Protein AF-A0A958H432-F1 (afdb_monomer)

Mean predicted aligned error: 2.81 Å

Structure (mmCIF, N/CA/C/O backbone):
data_AF-A0A958H432-F1
#
_entry.id   AF-A0A958H432-F1
#
loop_
_atom_site.group_PDB
_atom_site.id
_atom_site.type_symbol
_atom_site.label_atom_id
_atom_site.label_alt_id
_atom_site.label_comp_id
_atom_site.label_asym_id
_atom_site.label_entity_id
_atom_site.label_seq_id
_atom_site.pdbx_PDB_ins_code
_atom_site.Cartn_x
_atom_site.Cartn_y
_atom_site.Cartn_z
_atom_site.occupancy
_atom_site.B_iso_or_equiv
_atom_site.auth_seq_id
_atom_site.auth_comp_id
_atom_site.auth_asym_id
_atom_site.auth_atom_id
_atom_site.pdbx_PDB_model_num
ATOM 1 N N . GLY A 1 1 ? -1.747 7.287 -8.821 1.00 80.31 1 GLY A N 1
ATOM 2 C CA . GLY A 1 1 ? -2.508 6.149 -8.286 1.00 80.31 1 GLY A CA 1
ATOM 3 C C . GLY A 1 1 ? -2.825 6.356 -6.822 1.00 80.31 1 GLY A C 1
ATOM 4 O O . GLY A 1 1 ? -2.361 7.332 -6.241 1.00 80.31 1 GLY A O 1
ATOM 5 N N . ARG A 1 2 ? -3.612 5.439 -6.257 1.00 90.94 2 ARG A N 1
ATOM 6 C CA . ARG A 1 2 ? -3.681 5.197 -4.807 1.00 90.94 2 ARG A CA 1
ATOM 7 C C . ARG A 1 2 ? -2.546 4.231 -4.414 1.00 90.94 2 ARG A C 1
ATOM 9 O O . ARG A 1 2 ? -1.495 4.254 -5.057 1.00 90.94 2 ARG A O 1
ATOM 16 N N . CYS A 1 3 ? -2.773 3.345 -3.449 1.00 94.69 3 CYS A N 1
ATOM 17 C CA . CYS A 1 3 ? -1.800 2.412 -2.879 1.00 94.69 3 CYS A CA 1
ATOM 18 C C . CYS A 1 3 ? -1.568 1.098 -3.650 1.00 94.69 3 CYS A C 1
ATOM 20 O O . CYS A 1 3 ? -0.745 0.297 -3.223 1.00 94.69 3 CYS A O 1
ATOM 22 N N . GLY A 1 4 ? -2.233 0.870 -4.786 1.00 94.75 4 GLY A N 1
ATOM 23 C CA . GLY A 1 4 ? -2.159 -0.423 -5.480 1.00 94.75 4 GLY A CA 1
ATOM 24 C C . GLY A 1 4 ? -2.889 -1.531 -4.714 1.00 94.75 4 GLY A C 1
ATOM 25 O O . GLY A 1 4 ? -3.685 -1.258 -3.815 1.00 94.75 4 GLY A O 1
ATOM 26 N N . TRP A 1 5 ? -2.656 -2.779 -5.108 1.00 94.31 5 TRP A N 1
ATOM 27 C CA . TRP A 1 5 ? -3.306 -3.969 -4.547 1.00 94.31 5 TRP A CA 1
ATOM 28 C C . TRP A 1 5 ? -2.514 -5.242 -4.892 1.00 94.31 5 TRP A C 1
ATOM 30 O O . TRP A 1 5 ? -1.468 -5.185 -5.541 1.00 94.31 5 TRP A O 1
ATOM 40 N N . ALA A 1 6 ? -3.040 -6.407 -4.518 1.00 93.62 6 ALA A N 1
ATOM 41 C CA . ALA A 1 6 ? -2.358 -7.690 -4.678 1.00 93.62 6 ALA A CA 1
ATOM 42 C C . ALA A 1 6 ? -1.967 -8.060 -6.127 1.00 93.62 6 ALA A C 1
ATOM 44 O O . ALA A 1 6 ? -1.091 -8.898 -6.300 1.00 93.62 6 ALA A O 1
ATOM 45 N N . HIS A 1 7 ? -2.581 -7.451 -7.152 1.00 95.44 7 HIS A N 1
ATOM 46 C CA . HIS A 1 7 ? -2.308 -7.741 -8.572 1.00 95.44 7 HIS A CA 1
ATOM 47 C C . HIS A 1 7 ? -1.592 -6.606 -9.328 1.00 95.44 7 HIS A C 1
ATOM 49 O O . HIS A 1 7 ? -1.099 -6.829 -10.429 1.00 95.44 7 HIS A O 1
ATOM 55 N N . PHE A 1 8 ? -1.532 -5.393 -8.768 1.00 95.94 8 PHE A N 1
ATOM 56 C CA . PHE A 1 8 ? -0.930 -4.218 -9.409 1.00 95.94 8 PHE A CA 1
ATOM 57 C C . PHE A 1 8 ? -0.224 -3.321 -8.389 1.00 95.94 8 PHE A C 1
ATOM 59 O O . PHE A 1 8 ? -0.844 -2.911 -7.398 1.00 95.94 8 PHE A O 1
ATOM 66 N N . PRO A 1 9 ? 1.011 -2.892 -8.689 1.00 97.31 9 PRO A N 1
ATOM 67 C CA . PRO A 1 9 ? 1.588 -1.737 -8.032 1.00 97.31 9 PRO A CA 1
ATOM 68 C C . PRO A 1 9 ? 0.911 -0.446 -8.532 1.00 97.31 9 PRO A C 1
ATOM 70 O O . PRO A 1 9 ? 0.210 -0.459 -9.547 1.00 97.31 9 PRO A O 1
ATOM 73 N N . PRO A 1 10 ? 1.127 0.714 -7.884 1.00 97.19 10 PRO A N 1
ATOM 74 C CA . PRO A 1 10 ? 0.451 1.959 -8.249 1.00 97.19 10 PRO A CA 1
ATOM 75 C C . PRO A 1 10 ? 0.720 2.448 -9.678 1.00 97.19 10 PRO A C 1
ATOM 77 O O . PRO A 1 10 ? -0.029 3.295 -10.168 1.00 97.19 10 PRO A O 1
ATOM 80 N N . ASN A 1 11 ? 1.801 1.978 -10.306 1.00 97.50 11 ASN A N 1
ATOM 81 C CA . ASN A 1 11 ? 2.196 2.294 -11.678 1.00 97.50 11 ASN A CA 1
ATOM 82 C C . ASN A 1 11 ? 1.950 1.147 -12.673 1.00 97.50 11 ASN A C 1
ATOM 84 O O . ASN A 1 11 ? 2.299 1.307 -13.840 1.00 97.50 11 ASN A O 1
ATOM 88 N N . GLY A 1 12 ? 1.383 0.017 -12.239 1.00 96.94 12 GLY A N 1
ATOM 89 C CA . GLY A 1 12 ? 1.122 -1.117 -13.120 1.00 96.94 12 GLY A CA 1
ATOM 90 C C . GLY A 1 12 ? 0.061 -0.790 -14.169 1.00 96.94 12 GLY A C 1
ATOM 91 O O . GLY A 1 12 ? -0.928 -0.121 -13.868 1.00 96.94 12 GLY A O 1
ATOM 92 N N . VAL A 1 13 ? 0.254 -1.279 -15.394 1.00 96.56 13 VAL A N 1
ATOM 93 C CA . VAL A 1 13 ? -0.713 -1.122 -16.504 1.00 96.56 13 VAL A CA 1
ATOM 94 C C . VAL A 1 13 ? -1.342 -2.445 -16.949 1.00 96.56 13 VAL A C 1
ATOM 96 O O . VAL A 1 13 ? -2.209 -2.462 -17.818 1.00 96.56 13 VAL A O 1
ATOM 99 N N . ARG A 1 14 ? -0.909 -3.552 -16.341 1.00 96.69 14 ARG A N 1
ATOM 100 C CA . ARG A 1 14 ? -1.452 -4.906 -16.480 1.00 96.69 14 ARG A CA 1
ATOM 101 C C . ARG A 1 14 ? -1.198 -5.693 -15.193 1.00 96.69 14 ARG A C 1
ATOM 103 O O . ARG A 1 14 ? -0.390 -5.268 -14.365 1.00 96.69 14 ARG A O 1
ATOM 110 N N . ASP A 1 15 ? -1.846 -6.840 -15.053 1.00 97.12 15 ASP A N 1
ATOM 111 C CA . ASP A 1 15 ? -1.636 -7.731 -13.916 1.00 97.12 15 ASP A CA 1
ATOM 112 C C . ASP A 1 15 ? -0.157 -8.118 -13.782 1.00 97.12 15 ASP A C 1
ATOM 114 O O . ASP A 1 15 ? 0.529 -8.389 -14.773 1.00 97.12 15 ASP A O 1
ATOM 118 N N . TYR A 1 16 ? 0.319 -8.172 -12.539 1.00 97.12 16 TYR A N 1
ATOM 119 C CA . TYR A 1 16 ? 1.670 -8.603 -12.176 1.00 97.12 16 TYR A CA 1
ATOM 120 C C . TYR A 1 16 ? 2.801 -7.721 -12.733 1.00 97.12 16 TYR A C 1
ATOM 122 O O . TYR A 1 16 ? 3.944 -8.159 -12.866 1.00 97.12 16 TYR A O 1
ATOM 130 N N . ASP A 1 17 ? 2.503 -6.458 -13.046 1.00 97.94 17 ASP A N 1
ATOM 131 C CA . ASP A 1 17 ? 3.446 -5.495 -13.626 1.00 97.94 17 ASP A CA 1
ATOM 132 C C . ASP A 1 17 ? 4.396 -4.874 -12.580 1.00 97.94 17 ASP A C 1
ATOM 134 O O . ASP A 1 17 ? 4.530 -3.656 -12.449 1.00 97.94 17 ASP A O 1
ATOM 138 N N . TRP A 1 18 ? 5.057 -5.730 -11.796 1.00 98.06 18 TRP A N 1
ATOM 139 C CA . TRP A 1 18 ? 5.911 -5.358 -10.661 1.00 98.06 18 TRP A CA 1
ATOM 140 C C . TRP A 1 18 ? 7.146 -4.560 -11.066 1.00 98.06 18 TRP A C 1
ATOM 142 O O . TRP A 1 18 ? 7.627 -3.733 -10.297 1.00 98.06 18 TRP A O 1
ATOM 152 N N . ALA A 1 19 ? 7.658 -4.791 -12.273 1.00 98.31 19 ALA A N 1
ATOM 153 C CA . ALA A 1 19 ? 8.900 -4.200 -12.754 1.00 98.31 19 ALA A CA 1
ATOM 154 C C . ALA A 1 19 ? 8.690 -2.940 -13.610 1.00 98.31 19 ALA A C 1
ATOM 156 O O . ALA A 1 19 ? 9.627 -2.484 -14.264 1.00 98.31 19 ALA A O 1
ATOM 157 N N . ASN A 1 20 ? 7.482 -2.364 -13.625 1.00 98.19 20 ASN A N 1
ATOM 158 C CA . ASN A 1 20 ? 7.200 -1.182 -14.433 1.00 98.19 20 ASN A CA 1
ATOM 159 C C . ASN A 1 20 ? 8.090 0.011 -14.011 1.00 98.19 20 ASN A C 1
ATOM 161 O O . ASN A 1 20 ? 7.998 0.477 -12.868 1.00 98.19 20 ASN A O 1
ATOM 165 N N . PRO A 1 21 ? 8.945 0.550 -14.903 1.00 98.06 21 PRO A N 1
ATOM 166 C CA . PRO A 1 21 ? 9.889 1.605 -14.544 1.00 98.06 21 PRO A CA 1
ATOM 167 C C . PRO A 1 21 ? 9.258 3.003 -14.529 1.00 98.06 21 PRO A C 1
ATOM 169 O O . PRO A 1 21 ? 9.894 3.952 -14.054 1.00 98.06 21 PRO A O 1
ATOM 172 N N . ASN A 1 22 ? 8.032 3.154 -15.043 1.00 98.44 22 ASN A N 1
ATOM 173 C CA . ASN A 1 22 ? 7.383 4.450 -15.173 1.00 98.44 22 ASN A CA 1
ATOM 174 C C . ASN A 1 22 ? 7.070 5.043 -13.801 1.00 98.44 22 ASN A C 1
ATOM 176 O O . ASN A 1 22 ? 6.580 4.367 -12.894 1.00 98.44 22 ASN A O 1
ATOM 180 N N . PHE A 1 23 ? 7.346 6.338 -13.665 1.00 98.44 23 PHE A N 1
ATOM 181 C CA . PHE A 1 23 ? 7.023 7.076 -12.454 1.00 98.44 23 PHE A CA 1
ATOM 182 C C . PHE A 1 23 ? 5.526 7.350 -12.349 1.00 98.44 23 PHE A C 1
ATOM 184 O O . PHE A 1 23 ? 4.880 7.720 -13.328 1.00 98.44 23 PHE A O 1
ATOM 191 N N . ILE A 1 24 ? 5.008 7.278 -11.126 1.00 98.06 24 ILE A N 1
ATOM 192 C CA . ILE A 1 24 ? 3.637 7.646 -10.787 1.00 98.06 24 ILE A CA 1
ATOM 193 C C . ILE A 1 24 ? 3.616 8.512 -9.526 1.00 98.06 24 ILE A C 1
ATOM 195 O O . ILE A 1 24 ? 4.429 8.338 -8.620 1.00 98.06 24 ILE A O 1
ATOM 199 N N . TRP A 1 25 ? 2.655 9.432 -9.456 1.00 98.31 25 TRP A N 1
ATOM 200 C CA . TRP A 1 25 ? 2.279 10.099 -8.210 1.00 98.31 25 TRP A CA 1
ATOM 201 C C . TRP A 1 25 ? 1.312 9.207 -7.425 1.00 98.31 25 TRP A C 1
ATOM 203 O O . TRP A 1 25 ? 0.208 8.928 -7.905 1.00 98.31 25 TRP A O 1
ATOM 213 N N . THR A 1 26 ? 1.706 8.750 -6.238 1.00 97.94 26 THR A N 1
ATOM 214 C CA . THR A 1 26 ? 0.917 7.851 -5.374 1.00 97.94 26 THR A CA 1
ATOM 215 C C . THR A 1 26 ? 1.015 8.266 -3.912 1.00 97.94 26 THR A C 1
ATOM 217 O O . THR A 1 26 ? 2.050 8.764 -3.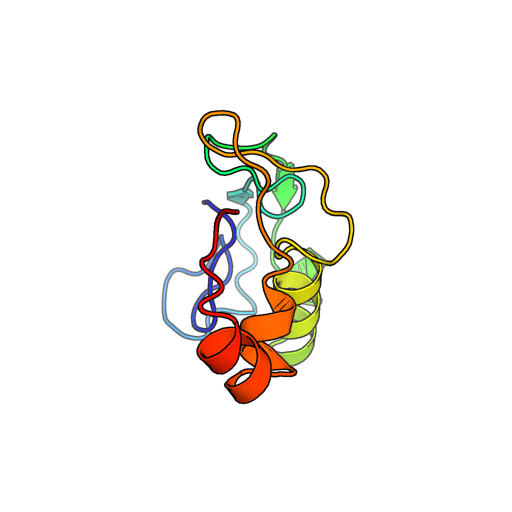482 1.00 97.94 26 THR A O 1
ATOM 220 N N . ASP A 1 27 ? -0.074 8.076 -3.171 1.00 97.56 27 ASP A N 1
ATOM 221 C CA . ASP A 1 27 ? -0.177 8.318 -1.731 1.00 97.56 27 ASP A CA 1
ATOM 222 C C . ASP A 1 27 ? 0.084 7.054 -0.897 1.00 97.56 27 ASP A C 1
ATOM 224 O O . ASP A 1 27 ? -0.279 7.024 0.268 1.00 97.56 27 ASP A O 1
ATOM 228 N N . ILE A 1 28 ? 0.698 5.999 -1.458 1.00 97.38 28 ILE A N 1
ATOM 229 C CA . ILE A 1 28 ? 0.895 4.722 -0.746 1.00 97.38 28 ILE A CA 1
ATOM 230 C C . ILE A 1 28 ? 1.591 4.886 0.614 1.00 97.38 28 ILE A C 1
ATOM 232 O O . ILE A 1 28 ? 1.181 4.241 1.567 1.00 97.38 28 ILE A O 1
ATOM 236 N N . GLU A 1 29 ? 2.585 5.771 0.725 1.00 96.69 29 GLU A N 1
ATOM 237 C CA . GLU A 1 29 ? 3.353 5.976 1.968 1.00 96.69 29 GLU A CA 1
ATOM 238 C C . GLU A 1 29 ? 2.708 6.943 2.972 1.00 96.69 29 GLU A C 1
ATOM 240 O O . GLU A 1 29 ? 3.223 7.105 4.073 1.00 96.69 29 GLU A O 1
ATOM 245 N N . ASP A 1 30 ? 1.617 7.608 2.597 1.00 96.31 30 ASP A N 1
ATOM 246 C CA . ASP A 1 30 ? 0.795 8.437 3.489 1.00 96.31 30 ASP A CA 1
ATOM 247 C C . ASP A 1 30 ? -0.679 8.091 3.254 1.00 96.31 30 ASP A C 1
ATOM 249 O O . ASP A 1 30 ? -1.534 8.966 3.165 1.00 96.31 30 ASP A O 1
ATOM 253 N N . TRP A 1 31 ? -1.001 6.808 3.057 1.00 95.50 31 TRP A N 1
ATOM 254 C CA . TRP A 1 31 ? -2.355 6.445 2.661 1.00 95.50 31 TRP A CA 1
ATOM 255 C C . TRP A 1 31 ? -3.353 6.887 3.735 1.00 95.50 31 TRP A C 1
ATOM 257 O O . TRP A 1 31 ? -3.242 6.545 4.912 1.00 95.50 31 TRP A O 1
ATOM 267 N N . ARG A 1 32 ? -4.366 7.642 3.305 1.00 95.19 32 ARG A N 1
ATOM 268 C CA . ARG A 1 32 ? -5.488 8.083 4.136 1.00 95.19 32 ARG A CA 1
ATOM 269 C C . ARG A 1 32 ? -6.796 7.815 3.400 1.00 95.19 32 ARG A C 1
ATOM 271 O O . ARG A 1 32 ? -6.834 7.941 2.169 1.00 95.19 32 ARG A O 1
ATOM 278 N N . PRO A 1 33 ? -7.905 7.562 4.116 1.00 93.38 33 PRO A N 1
ATOM 279 C CA . PRO A 1 33 ? -9.213 7.334 3.497 1.00 93.38 33 PRO A CA 1
ATOM 280 C C . PRO A 1 33 ? -9.604 8.420 2.482 1.00 93.38 33 PRO A C 1
ATOM 282 O O . PRO A 1 33 ? -10.026 8.127 1.361 1.00 93.38 33 PRO A O 1
ATOM 285 N N . ASN A 1 34 ? -9.367 9.685 2.836 1.00 92.81 34 ASN A N 1
ATOM 286 C CA . ASN A 1 34 ? -9.721 10.844 2.013 1.00 92.81 34 ASN A CA 1
ATOM 287 C C . ASN A 1 34 ? -8.606 11.290 1.048 1.00 92.81 34 ASN A C 1
ATOM 289 O O . ASN A 1 34 ? -8.769 12.286 0.351 1.00 92.81 34 ASN A O 1
ATOM 293 N N . GLY A 1 35 ? -7.514 10.527 0.950 1.00 93.19 35 GLY A N 1
ATOM 294 C CA . GLY A 1 35 ? -6.333 10.869 0.158 1.00 93.19 35 GLY A CA 1
ATOM 295 C C . GLY A 1 35 ? -5.197 11.392 1.028 1.00 93.19 35 GLY A C 1
ATOM 296 O O . GLY A 1 35 ? -5.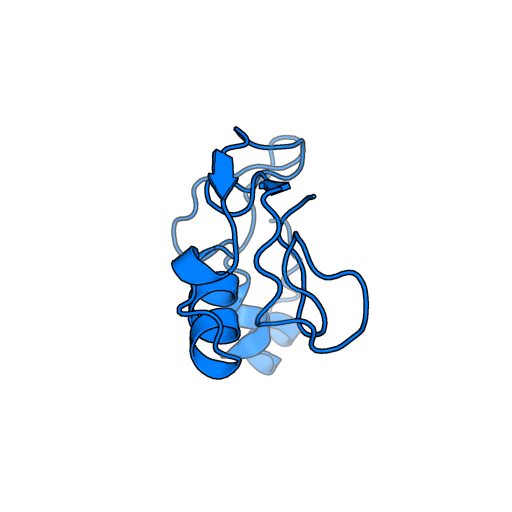416 12.207 1.924 1.00 93.19 35 GLY A O 1
ATOM 297 N N . GLY A 1 36 ? -4.002 10.874 0.763 1.00 94.88 36 GLY A N 1
ATOM 298 C CA . GLY A 1 36 ? -2.763 11.288 1.412 1.00 94.88 36 GLY A CA 1
ATOM 299 C C . GLY A 1 36 ? -1.900 12.207 0.562 1.00 94.88 36 GLY A C 1
ATOM 300 O O . GLY A 1 36 ? -2.194 12.475 -0.610 1.00 94.88 36 GLY A O 1
ATOM 301 N N . GLU A 1 37 ? -0.788 12.641 1.142 1.00 96.94 37 GLU A N 1
ATOM 302 C CA . GLU A 1 37 ? 0.295 13.287 0.418 1.00 96.94 37 GLU A CA 1
ATOM 303 C C . GLU A 1 37 ? 0.883 12.322 -0.621 1.00 96.94 37 GLU A C 1
ATOM 305 O O . GLU A 1 37 ? 1.280 11.193 -0.327 1.00 96.94 37 GLU A O 1
ATOM 310 N N . LYS A 1 38 ? 0.943 12.773 -1.877 1.00 97.56 38 LYS A N 1
ATOM 311 C CA . LYS A 1 38 ? 1.491 11.965 -2.965 1.00 97.56 38 LYS A CA 1
ATOM 312 C C . LYS A 1 38 ? 2.991 12.166 -3.090 1.00 97.56 38 LYS A C 1
ATOM 314 O O . LYS A 1 38 ? 3.465 13.292 -3.198 1.00 97.56 38 LYS A O 1
ATOM 319 N N . LYS A 1 39 ? 3.713 11.063 -3.265 1.00 97.88 39 LYS A N 1
ATOM 320 C CA . LYS A 1 39 ? 5.118 11.050 -3.677 1.00 97.88 39 LYS A CA 1
ATOM 321 C C . LYS A 1 39 ? 5.261 10.502 -5.089 1.00 97.88 39 LYS A C 1
ATOM 323 O O . LYS A 1 39 ? 4.454 9.688 -5.551 1.00 97.88 39 LYS A O 1
ATOM 328 N N . ARG A 1 40 ? 6.299 10.962 -5.787 1.00 98.06 40 ARG A N 1
ATOM 329 C CA . ARG A 1 40 ? 6.659 10.472 -7.119 1.00 98.06 40 ARG A CA 1
ATOM 330 C C . ARG A 1 40 ? 7.634 9.307 -6.981 1.00 98.06 40 ARG A C 1
ATOM 332 O O . ARG A 1 40 ? 8.765 9.506 -6.553 1.00 98.06 40 ARG A O 1
ATOM 339 N N . LEU A 1 41 ? 7.205 8.106 -7.360 1.00 97.88 41 LEU A N 1
ATOM 340 C CA . LEU A 1 41 ? 8.000 6.878 -7.234 1.00 97.88 41 LEU A CA 1
ATOM 341 C C . LEU A 1 41 ? 7.798 5.936 -8.429 1.00 97.88 41 LEU A C 1
ATOM 343 O O . LEU A 1 41 ? 6.918 6.164 -9.260 1.00 97.88 41 LEU A O 1
ATOM 347 N N . ASN A 1 42 ? 8.626 4.898 -8.524 1.00 98.19 42 ASN A N 1
ATOM 348 C CA . ASN A 1 42 ? 8.527 3.816 -9.507 1.00 98.19 42 ASN A CA 1
ATOM 349 C C . ASN A 1 42 ? 8.951 2.478 -8.874 1.00 98.19 42 ASN A C 1
ATOM 351 O O . ASN A 1 42 ? 9.200 2.422 -7.666 1.00 98.19 42 ASN A O 1
ATOM 355 N N . CYS A 1 43 ? 9.099 1.425 -9.687 1.00 98.31 43 CYS A N 1
ATOM 356 C CA . CYS A 1 43 ? 9.371 0.085 -9.171 1.00 98.31 43 CYS A CA 1
ATOM 357 C C . CYS A 1 43 ? 10.634 -0.062 -8.330 1.00 98.31 43 CYS A C 1
ATOM 359 O O . CYS A 1 43 ? 10.693 -0.946 -7.476 1.00 98.31 43 CYS A O 1
ATOM 361 N N . ARG A 1 44 ? 11.615 0.838 -8.475 1.00 98.62 44 ARG A N 1
ATOM 362 C CA . ARG A 1 44 ? 12.829 0.809 -7.649 1.00 98.62 44 ARG A CA 1
ATOM 363 C C . ARG A 1 44 ? 12.510 0.912 -6.162 1.00 98.62 44 ARG A C 1
ATOM 365 O O . ARG A 1 44 ? 13.285 0.422 -5.350 1.00 98.62 44 ARG A O 1
ATOM 372 N N . ARG A 1 45 ? 11.364 1.503 -5.798 1.00 98.12 45 ARG A N 1
ATOM 373 C CA . ARG A 1 45 ? 10.939 1.618 -4.403 1.00 98.12 45 ARG A CA 1
ATOM 374 C C . ARG A 1 45 ? 10.700 0.263 -3.729 1.00 98.12 45 ARG A C 1
ATOM 376 O O . ARG A 1 45 ? 10.928 0.158 -2.527 1.00 98.12 45 ARG A O 1
ATOM 383 N N . TRP A 1 46 ? 10.306 -0.748 -4.502 1.00 98.06 46 TRP A N 1
ATOM 384 C CA . TRP A 1 46 ? 10.128 -2.137 -4.074 1.00 98.06 46 TRP A CA 1
ATOM 385 C C . TRP A 1 46 ? 11.062 -3.086 -4.837 1.00 98.06 46 TRP A C 1
ATOM 387 O O . TRP A 1 46 ? 10.690 -4.216 -5.127 1.00 98.06 46 TRP A O 1
ATOM 397 N N . ASN A 1 47 ? 12.267 -2.636 -5.201 1.00 98.44 47 ASN A N 1
ATOM 398 C CA . ASN A 1 47 ? 13.280 -3.427 -5.919 1.00 98.44 47 ASN A CA 1
ATOM 399 C C . ASN A 1 47 ? 12.824 -4.034 -7.260 1.00 98.44 47 ASN A C 1
ATOM 401 O O . ASN A 1 47 ? 13.479 -4.932 -7.778 1.00 98.44 47 ASN A O 1
ATOM 405 N N . CYS A 1 48 ? 11.724 -3.539 -7.834 1.00 98.12 48 CYS A N 1
ATOM 406 C CA . CYS A 1 48 ? 11.107 -4.070 -9.050 1.00 98.12 48 CYS A CA 1
ATOM 407 C C . CYS A 1 48 ? 10.794 -5.577 -8.978 1.00 98.12 48 CYS A C 1
ATOM 409 O O . CYS A 1 48 ? 10.671 -6.226 -10.014 1.00 98.12 48 CYS A O 1
ATOM 411 N N . ASP A 1 49 ? 10.646 -6.116 -7.765 1.00 98.12 49 ASP A N 1
ATOM 412 C CA . ASP A 1 49 ? 10.387 -7.526 -7.499 1.00 98.12 49 ASP A CA 1
ATOM 413 C C . ASP A 1 49 ? 9.020 -7.727 -6.827 1.00 98.12 49 ASP A C 1
ATOM 415 O O . ASP A 1 49 ? 8.510 -6.870 -6.102 1.00 98.12 49 ASP A O 1
ATOM 419 N N . SER A 1 50 ? 8.415 -8.879 -7.113 1.00 97.56 50 SER A N 1
ATOM 420 C CA . SER A 1 50 ? 7.085 -9.250 -6.638 1.00 97.56 50 SER A CA 1
ATOM 421 C C . SER A 1 50 ? 7.024 -9.424 -5.121 1.00 97.56 50 SER A C 1
ATOM 423 O O . SER A 1 50 ? 6.115 -8.899 -4.481 1.00 97.56 50 SER A O 1
ATOM 425 N N . LEU A 1 51 ? 7.995 -10.112 -4.517 1.00 97.69 51 LEU A N 1
ATOM 426 C CA . LEU A 1 51 ? 7.987 -10.390 -3.085 1.00 97.69 51 LEU A CA 1
ATOM 427 C C . LEU A 1 51 ? 8.187 -9.096 -2.301 1.00 97.69 51 LEU A C 1
ATOM 429 O O . LEU A 1 51 ? 7.458 -8.812 -1.348 1.00 97.69 51 LEU A O 1
ATOM 433 N N . THR A 1 52 ? 9.136 -8.271 -2.733 1.00 98.25 52 THR A N 1
ATOM 434 C CA . THR A 1 52 ? 9.378 -6.970 -2.106 1.00 98.25 52 THR A CA 1
ATOM 435 C C . THR A 1 52 ? 8.252 -5.974 -2.365 1.00 98.25 52 THR A C 1
ATOM 437 O O . THR A 1 52 ? 8.022 -5.119 -1.510 1.00 98.25 52 THR A O 1
ATOM 440 N N . TRP A 1 53 ? 7.493 -6.106 -3.461 1.00 97.94 53 TRP A N 1
ATOM 441 C CA . TRP A 1 53 ? 6.229 -5.386 -3.644 1.00 97.94 53 TRP A CA 1
ATOM 442 C C . TRP A 1 53 ? 5.219 -5.751 -2.555 1.00 97.94 53 TRP A C 1
ATOM 444 O O . TRP A 1 53 ? 4.699 -4.850 -1.900 1.00 97.94 53 TRP A O 1
ATOM 454 N N . PHE A 1 54 ? 4.973 -7.042 -2.309 1.00 97.25 54 PHE A N 1
ATOM 455 C CA . PHE A 1 54 ? 4.019 -7.459 -1.276 1.00 97.25 54 PHE A CA 1
ATOM 456 C C . PHE A 1 54 ? 4.439 -6.993 0.120 1.00 97.25 54 PHE A C 1
ATOM 458 O O . PHE A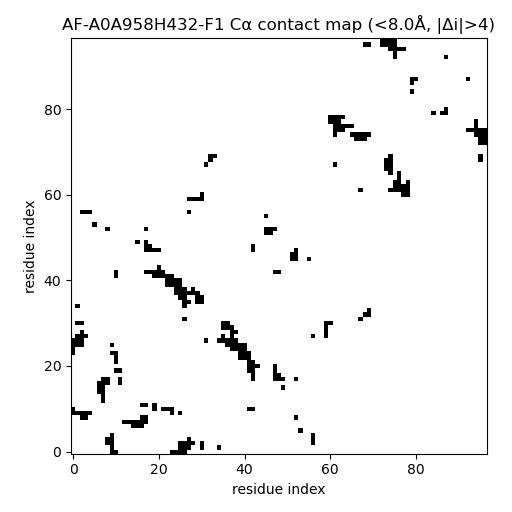 1 54 ? 3.601 -6.489 0.864 1.00 97.25 54 PHE A O 1
ATOM 465 N N . ILE A 1 55 ? 5.728 -7.088 0.461 1.00 97.00 55 ILE A N 1
ATOM 466 C CA . ILE A 1 55 ? 6.251 -6.568 1.734 1.00 97.00 55 ILE A CA 1
ATOM 467 C C . ILE A 1 55 ? 5.993 -5.061 1.835 1.00 97.00 55 ILE A C 1
ATOM 469 O O . ILE A 1 55 ? 5.415 -4.600 2.819 1.00 97.00 55 ILE A O 1
ATOM 473 N N . TYR A 1 56 ? 6.378 -4.302 0.806 1.00 97.69 56 TYR A N 1
ATOM 474 C CA . TYR A 1 56 ? 6.206 -2.852 0.773 1.00 97.69 56 TYR A CA 1
ATOM 475 C C . TYR A 1 56 ? 4.733 -2.444 0.869 1.00 97.69 56 TYR A C 1
ATOM 477 O O . TYR A 1 56 ? 4.381 -1.580 1.666 1.00 97.69 56 TYR A O 1
ATOM 485 N N . TRP A 1 57 ? 3.853 -3.080 0.100 1.00 96.75 57 TRP A N 1
ATOM 486 C CA . TRP A 1 57 ? 2.420 -2.803 0.113 1.00 96.75 57 TRP A CA 1
ATOM 487 C C . TRP A 1 57 ? 1.806 -3.065 1.491 1.00 96.75 57 TRP A C 1
ATOM 489 O O . TRP A 1 57 ? 1.130 -2.196 2.041 1.00 96.75 57 TRP A O 1
ATOM 499 N N . MET A 1 58 ? 2.108 -4.217 2.091 1.00 94.69 58 MET A N 1
ATOM 500 C CA . MET A 1 58 ? 1.560 -4.610 3.389 1.00 94.69 58 MET A CA 1
ATOM 501 C C . MET A 1 58 ? 2.049 -3.707 4.529 1.00 94.69 58 MET A C 1
ATOM 503 O O . MET A 1 58 ? 1.273 -3.376 5.426 1.00 94.69 58 MET A O 1
ATOM 507 N N . GLN A 1 59 ? 3.304 -3.242 4.480 1.00 94.75 59 GLN A N 1
ATOM 508 C CA . GLN A 1 59 ? 3.848 -2.269 5.440 1.00 94.75 59 GLN A CA 1
ATOM 509 C C . GLN A 1 59 ? 3.115 -0.920 5.426 1.00 94.75 59 GLN A C 1
ATOM 511 O O . GLN A 1 59 ? 3.180 -0.189 6.410 1.00 94.75 59 GLN A O 1
ATOM 516 N N . ASN A 1 60 ? 2.417 -0.598 4.335 1.00 95.44 60 ASN A N 1
ATOM 517 C CA . ASN A 1 60 ? 1.690 0.657 4.165 1.00 95.44 60 ASN A CA 1
ATOM 518 C C . ASN A 1 60 ? 0.168 0.520 4.372 1.00 95.44 60 ASN A C 1
ATOM 520 O O . ASN A 1 60 ? -0.576 1.477 4.157 1.00 95.44 60 ASN A O 1
ATOM 524 N N . LEU A 1 61 ? -0.323 -0.650 4.797 1.00 93.31 61 LEU A N 1
ATOM 525 C CA . LEU A 1 61 ? -1.713 -0.809 5.229 1.00 93.31 61 LEU A CA 1
ATOM 526 C C . LEU A 1 61 ? -1.893 -0.337 6.684 1.00 93.31 61 LEU A C 1
ATOM 528 O O . LEU A 1 61 ? -0.965 -0.485 7.481 1.00 93.31 61 LEU A O 1
ATOM 532 N N . PRO A 1 62 ? -3.085 0.167 7.070 1.00 95.44 62 PRO A N 1
ATOM 533 C CA . PRO A 1 62 ? -3.405 0.532 8.451 1.00 95.44 62 PRO A CA 1
ATOM 534 C C . PRO A 1 62 ? -3.085 -0.588 9.453 1.00 95.44 62 PRO A C 1
ATOM 536 O O . PRO A 1 62 ? -3.825 -1.559 9.601 1.00 95.44 62 PRO A O 1
ATOM 539 N N . GLY A 1 63 ? -1.951 -0.451 10.137 1.00 94.94 63 GLY A N 1
ATOM 540 C CA . GLY A 1 63 ? -1.464 -1.394 11.138 1.00 94.94 63 GLY A CA 1
ATOM 541 C C . GLY A 1 63 ? -1.913 -1.067 12.558 1.00 94.94 63 GLY A C 1
ATOM 542 O O . GLY A 1 63 ? -2.776 -0.216 12.797 1.00 94.94 63 GLY A O 1
ATOM 543 N N . ALA A 1 64 ? -1.291 -1.732 13.530 1.00 94.19 64 ALA A N 1
ATOM 544 C CA . ALA A 1 64 ? -1.416 -1.356 14.932 1.00 94.19 64 ALA A CA 1
ATOM 545 C C . ALA A 1 64 ? -0.943 0.095 15.135 1.00 94.19 64 ALA A C 1
ATOM 547 O O . ALA A 1 64 ? 0.077 0.496 14.581 1.00 94.19 64 ALA A O 1
ATOM 548 N N . ASN A 1 65 ? -1.683 0.871 15.933 1.00 93.06 65 ASN A N 1
ATOM 549 C CA . ASN A 1 65 ? -1.370 2.270 16.252 1.00 93.06 65 ASN A CA 1
ATOM 550 C C . ASN A 1 65 ? -1.234 3.198 15.026 1.00 93.06 65 ASN A C 1
ATOM 552 O O . ASN A 1 65 ? -0.501 4.180 15.081 1.00 93.06 65 ASN A O 1
ATOM 556 N N . ASN A 1 66 ? -1.953 2.919 13.930 1.00 94.31 66 ASN A N 1
ATOM 557 C CA . ASN A 1 66 ? -1.891 3.732 12.707 1.00 94.31 66 ASN A CA 1
ATOM 558 C C . ASN A 1 66 ? -2.368 5.191 12.893 1.00 94.31 66 ASN A C 1
ATOM 560 O O . ASN A 1 66 ? -1.997 6.052 12.104 1.00 94.31 66 ASN A O 1
ATOM 564 N N .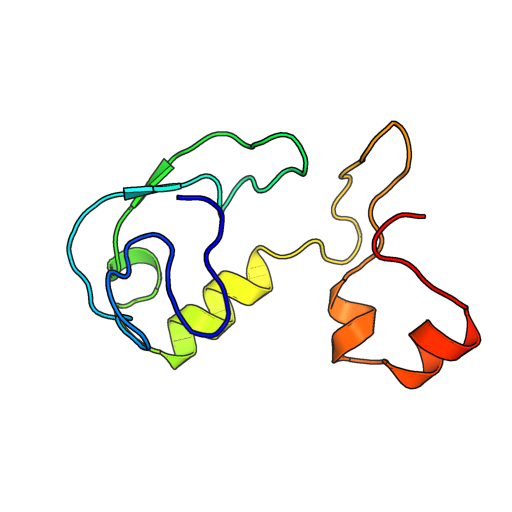 GLY A 1 67 ? -3.184 5.478 13.917 1.00 94.75 67 GLY A N 1
ATOM 565 C CA . GLY A 1 67 ? -3.648 6.835 14.238 1.00 94.75 67 GLY A CA 1
ATOM 566 C C . GLY A 1 67 ? -4.590 7.469 13.204 1.00 94.75 67 GLY A C 1
ATOM 567 O O . GLY A 1 67 ? -4.906 8.651 13.314 1.00 94.75 67 GLY A O 1
ATOM 568 N N . LEU A 1 68 ? -5.044 6.711 12.204 1.00 96.12 68 LEU A N 1
ATOM 569 C CA . LEU A 1 68 ? -5.912 7.195 11.138 1.00 96.12 68 LEU A CA 1
ATOM 570 C C . LEU A 1 68 ? -7.373 7.179 11.574 1.00 96.12 68 LEU A C 1
ATOM 572 O O . LEU A 1 68 ? -7.823 6.295 12.306 1.00 96.12 68 LEU A O 1
ATOM 576 N N . THR A 1 69 ? -8.138 8.126 11.042 1.00 95.94 69 THR A N 1
ATOM 577 C CA . THR A 1 69 ? -9.585 8.192 11.225 1.00 95.94 69 THR A CA 1
ATOM 578 C C . THR A 1 69 ? -10.309 8.277 9.885 1.00 95.94 69 THR A C 1
ATOM 580 O O . THR A 1 69 ? -9.795 8.794 8.889 1.00 95.94 69 THR A O 1
ATOM 583 N N . TYR A 1 70 ? -11.536 7.765 9.857 1.00 96.12 70 TYR A N 1
ATOM 584 C CA . TYR A 1 70 ? -12.494 7.969 8.782 1.00 96.12 70 TYR A CA 1
ATOM 585 C C . TYR A 1 70 ? -13.831 8.394 9.379 1.00 96.12 70 TYR A C 1
ATOM 587 O O . TYR A 1 70 ? -14.421 7.648 10.156 1.00 96.12 70 TYR A O 1
ATOM 595 N N . ARG A 1 71 ? -14.314 9.590 9.011 1.00 95.12 71 ARG A N 1
ATOM 596 C CA . ARG A 1 71 ? -15.551 10.179 9.565 1.00 95.12 71 ARG A CA 1
ATOM 597 C C . ARG A 1 71 ? -15.543 10.186 11.102 1.00 95.12 71 ARG A C 1
ATOM 599 O O . ARG A 1 71 ? -16.452 9.655 11.731 1.00 95.12 71 ARG A O 1
ATOM 606 N N . ASP A 1 72 ? -14.456 10.709 11.670 1.00 94.75 72 ASP A N 1
ATOM 607 C CA . ASP A 1 72 ? -14.206 10.827 13.117 1.00 94.75 72 ASP A CA 1
ATOM 608 C C . ASP A 1 72 ? -14.156 9.504 13.896 1.00 94.75 72 ASP A C 1
ATOM 610 O O . ASP A 1 72 ? -14.117 9.496 15.124 1.00 94.75 72 ASP A O 1
ATOM 614 N N . A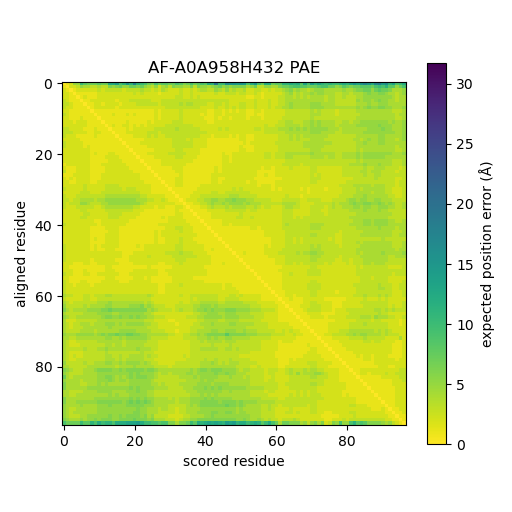RG A 1 73 ? -14.094 8.369 13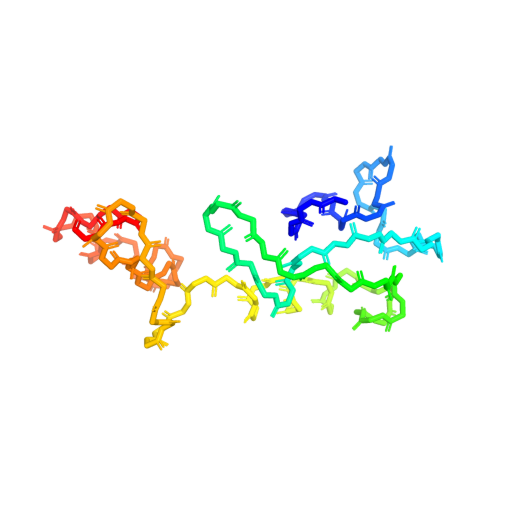.191 1.00 96.06 73 ARG A N 1
ATOM 615 C CA . ARG A 1 73 ? -13.918 7.046 13.792 1.00 96.06 73 ARG A CA 1
ATOM 616 C C . ARG A 1 73 ? -12.530 6.494 13.491 1.00 96.06 73 ARG A C 1
ATOM 618 O O . ARG A 1 73 ? -12.082 6.615 12.349 1.00 96.0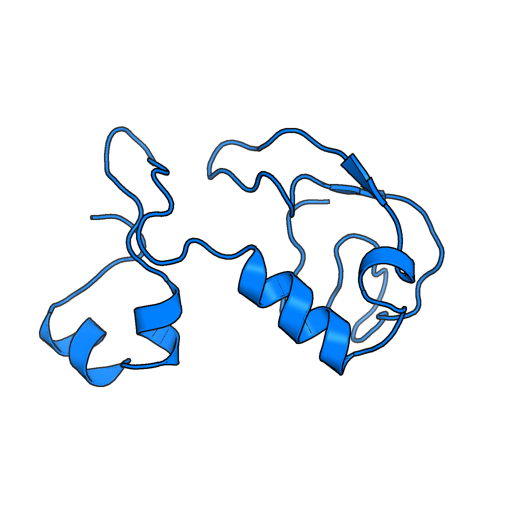6 73 ARG A O 1
ATOM 625 N N . PRO A 1 74 ? -11.839 5.888 14.467 1.00 96.00 74 PRO A N 1
ATOM 626 C CA . PRO A 1 74 ? -10.515 5.323 14.244 1.00 96.00 74 PRO A CA 1
ATOM 627 C C . PRO A 1 74 ? -10.576 4.153 13.258 1.00 96.00 74 PRO A C 1
ATOM 629 O O . PRO A 1 74 ? -11.513 3.353 13.282 1.00 96.00 74 PRO A O 1
ATOM 632 N N . LEU A 1 75 ? -9.568 4.029 12.397 1.00 97.12 75 LEU A N 1
ATOM 633 C CA . LEU A 1 75 ? -9.383 2.812 11.612 1.00 97.12 75 LEU A CA 1
ATOM 634 C C . LEU A 1 75 ? -8.866 1.688 12.506 1.00 97.12 75 LEU A C 1
ATOM 636 O O . LEU A 1 75 ? -7.992 1.889 13.354 1.00 97.12 75 LEU A O 1
ATOM 640 N N . THR A 1 76 ? -9.383 0.482 12.291 1.00 96.44 76 THR A N 1
ATOM 641 C CA . THR A 1 76 ? -8.888 -0.707 12.987 1.00 96.44 76 THR A CA 1
ATOM 642 C C . THR A 1 76 ? -7.516 -1.127 12.456 1.00 96.44 76 THR A C 1
ATOM 644 O O . THR A 1 76 ? -7.070 -0.683 11.399 1.00 96.44 76 THR A O 1
ATOM 647 N N . ASN A 1 77 ? -6.821 -2.000 13.191 1.00 96.00 77 ASN A N 1
ATOM 648 C CA . ASN A 1 77 ? -5.624 -2.661 12.676 1.00 96.00 77 ASN A CA 1
ATOM 649 C C . ASN A 1 77 ? -6.029 -3.695 11.616 1.00 96.00 77 ASN A C 1
ATOM 651 O O . ASN A 1 77 ? -6.498 -4.785 11.961 1.00 96.00 77 ASN A O 1
ATOM 655 N N . TRP A 1 78 ? -5.821 -3.375 10.341 1.00 95.50 78 TRP A N 1
ATOM 656 C CA . TRP A 1 78 ? -6.253 -4.212 9.226 1.00 95.50 78 TRP A CA 1
ATOM 657 C C . TRP A 1 78 ? -5.461 -5.514 9.110 1.00 95.50 78 TRP A C 1
ATOM 659 O O . TRP A 1 78 ? -5.993 -6.498 8.601 1.00 95.50 78 TRP A O 1
ATOM 669 N N . TRP A 1 79 ? -4.251 -5.579 9.672 1.00 94.88 79 TRP A N 1
ATOM 670 C CA . TRP A 1 79 ? -3.495 -6.831 9.750 1.00 94.88 79 TRP A CA 1
ATOM 671 C C . TRP A 1 79 ? -4.237 -7.923 10.529 1.00 94.88 79 TRP A C 1
ATOM 673 O O . TRP A 1 79 ? -4.014 -9.103 10.274 1.00 94.88 79 TRP A O 1
ATOM 683 N N . THR A 1 80 ? -5.164 -7.560 11.422 1.00 95.44 80 THR A N 1
ATOM 684 C CA . THR A 1 80 ? -5.992 -8.528 12.162 1.00 95.44 80 THR A CA 1
ATOM 685 C C . THR A 1 80 ? -6.835 -9.387 11.219 1.00 95.44 80 THR A C 1
ATOM 687 O O . THR A 1 80 ? -6.983 -10.578 11.456 1.00 95.44 80 THR A O 1
ATOM 690 N N . PHE A 1 81 ? -7.327 -8.831 10.107 1.00 94.69 81 PHE A N 1
ATOM 691 C CA . PHE A 1 81 ? -8.128 -9.588 9.136 1.00 94.69 81 PHE A CA 1
ATOM 692 C C . PHE A 1 81 ? -7.309 -10.599 8.327 1.00 94.69 81 PHE A C 1
ATOM 694 O O . PHE A 1 81 ? -7.886 -11.438 7.644 1.00 94.69 81 PHE A O 1
ATOM 701 N N . ILE A 1 82 ? -5.980 -10.520 8.405 1.00 91.25 82 ILE A N 1
ATOM 702 C CA . ILE A 1 82 ? -5.053 -11.417 7.713 1.00 91.25 82 ILE A CA 1
ATOM 703 C C . ILE A 1 82 ? -4.436 -12.406 8.710 1.00 91.25 82 ILE A C 1
ATOM 705 O O . ILE A 1 82 ? -4.358 -13.595 8.423 1.00 91.25 82 ILE A O 1
ATOM 709 N N . GLY A 1 83 ? -4.014 -11.928 9.886 1.00 93.19 83 GLY A N 1
ATOM 710 C CA . GLY A 1 83 ? -3.317 -12.731 10.896 1.00 93.19 83 GLY A CA 1
ATOM 711 C C . GLY A 1 83 ? -4.204 -13.404 11.953 1.00 93.19 83 GLY A C 1
ATOM 712 O O . GLY A 1 83 ? -3.753 -14.359 12.573 1.00 93.19 83 GLY A O 1
ATOM 713 N N . ASP A 1 84 ? -5.435 -12.927 12.177 1.00 95.94 84 ASP A N 1
ATOM 714 C CA . ASP A 1 84 ? -6.395 -13.473 13.160 1.00 95.94 84 ASP A CA 1
ATOM 715 C C . ASP A 1 84 ? -7.843 -13.269 12.673 1.00 95.94 84 ASP A C 1
ATOM 717 O O . ASP A 1 84 ? -8.650 -12.546 13.269 1.00 95.94 84 ASP A O 1
ATOM 721 N N . PHE A 1 85 ? -8.165 -13.878 11.528 1.00 95.38 85 PHE A N 1
ATOM 722 C CA . PHE A 1 85 ? -9.471 -13.710 10.888 1.00 95.38 85 PHE A CA 1
ATOM 723 C C . PHE A 1 85 ? -10.626 -14.171 11.791 1.00 95.38 85 PHE A C 1
ATOM 725 O O . PHE A 1 85 ? -11.597 -13.438 11.982 1.00 95.38 85 PHE A O 1
ATOM 732 N N . ASP A 1 86 ? -10.506 -15.345 12.414 1.00 97.31 86 ASP A N 1
ATOM 733 C CA . ASP A 1 86 ? -11.548 -15.882 13.295 1.00 97.31 86 ASP A CA 1
ATOM 734 C C . ASP A 1 86 ? -11.776 -14.992 14.523 1.00 97.31 86 ASP A C 1
ATOM 736 O O . ASP A 1 86 ? -12.920 -14.767 14.935 1.00 97.31 86 ASP A O 1
ATOM 740 N N . GLY A 1 87 ? -10.702 -14.451 15.110 1.00 97.00 87 GLY A N 1
ATOM 741 C CA . GLY A 1 87 ? -10.789 -13.489 16.201 1.00 97.00 87 GLY A CA 1
ATOM 742 C C . GLY A 1 87 ? -11.459 -12.185 15.772 1.00 97.00 87 GLY A C 1
ATOM 743 O O . GLY A 1 87 ? -12.325 -11.682 16.499 1.00 97.00 87 GLY A O 1
ATOM 744 N N . ALA A 1 88 ? -11.129 -11.670 14.583 1.00 96.62 88 ALA A N 1
ATOM 745 C CA . ALA A 1 88 ? -11.785 -10.500 14.006 1.00 96.62 88 ALA A CA 1
ATOM 746 C C . ALA A 1 88 ? -13.291 -10.725 13.803 1.00 96.62 88 ALA A C 1
ATOM 748 O O . ALA A 1 88 ? -14.095 -9.887 14.222 1.00 96.62 88 ALA A O 1
ATOM 749 N N . MET A 1 89 ? -13.687 -11.873 13.247 1.00 97.06 89 MET A N 1
ATOM 750 C CA . MET A 1 89 ? -15.094 -12.210 13.007 1.00 97.06 89 MET A CA 1
ATOM 751 C C . MET A 1 89 ? -15.876 -12.402 14.307 1.00 97.06 89 MET A C 1
ATOM 753 O O . MET A 1 89 ? -16.977 -11.868 14.454 1.00 97.06 89 MET A O 1
ATOM 757 N N . ARG A 1 90 ? -15.294 -13.090 15.298 1.00 97.75 90 ARG A N 1
ATOM 758 C CA . ARG A 1 90 ? -15.912 -13.282 16.620 1.00 97.75 90 ARG A CA 1
ATOM 759 C C . ARG A 1 90 ? -16.179 -11.952 17.327 1.00 97.75 90 ARG A C 1
ATOM 761 O O . ARG A 1 90 ? -17.215 -11.795 17.969 1.00 97.75 90 ARG A O 1
ATOM 768 N N . LYS A 1 91 ? -15.261 -10.992 17.183 1.00 95.88 91 LYS A N 1
ATOM 769 C CA . LYS A 1 91 ? -15.373 -9.628 17.725 1.00 95.88 91 LYS A CA 1
ATOM 770 C C . LYS A 1 91 ? -16.187 -8.681 16.836 1.00 95.88 91 LYS A C 1
ATOM 772 O O . LYS A 1 91 ? -16.385 -7.535 17.225 1.00 95.88 91 LYS A O 1
ATOM 777 N N . ARG A 1 92 ? -16.659 -9.145 15.671 1.00 95.88 92 ARG A N 1
ATOM 778 C CA . ARG A 1 92 ? -17.377 -8.346 14.663 1.00 95.88 92 ARG A CA 1
ATOM 779 C C . ARG A 1 92 ? -16.612 -7.077 14.265 1.00 95.88 92 ARG A C 1
ATOM 781 O O . ARG A 1 92 ? -17.209 -6.013 14.119 1.00 95.88 92 ARG A O 1
ATOM 788 N N . LEU A 1 93 ? -15.289 -7.182 14.122 1.00 95.94 93 LEU A N 1
ATOM 789 C CA . LEU A 1 93 ? -14.466 -6.048 13.709 1.00 95.94 93 LEU A CA 1
ATOM 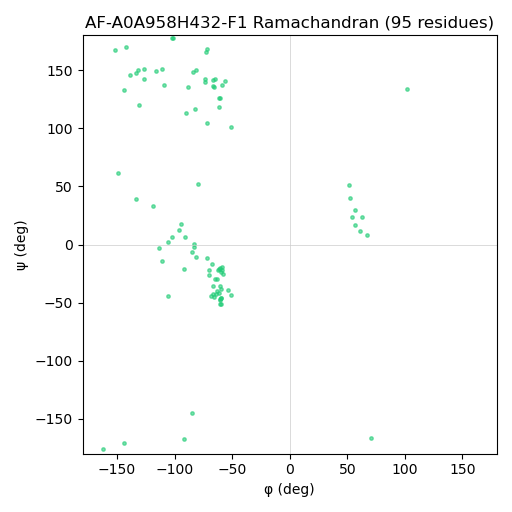790 C C . LEU A 1 93 ? -14.808 -5.633 12.274 1.00 95.94 93 LEU A C 1
ATOM 792 O O . LEU A 1 93 ? -14.911 -6.471 11.381 1.00 95.94 93 LEU A O 1
ATOM 796 N N . GLY A 1 94 ? -14.937 -4.325 12.059 1.00 94.81 94 GLY A N 1
ATOM 797 C CA . GLY A 1 94 ? -14.940 -3.709 10.736 1.00 94.81 94 GLY A CA 1
ATOM 798 C C . GLY A 1 94 ? -13.590 -3.068 10.413 1.00 94.81 94 GLY A C 1
ATOM 799 O O . GLY A 1 94 ? -12.687 -3.026 11.248 1.00 94.81 94 GLY A O 1
ATOM 800 N N . LEU A 1 95 ? -13.458 -2.515 9.207 1.00 94.06 95 LEU A N 1
ATOM 801 C CA . LEU A 1 95 ? -12.288 -1.709 8.810 1.00 94.06 95 LEU A CA 1
ATOM 802 C C . LEU A 1 95 ? -12.200 -0.368 9.564 1.00 94.06 95 LEU A C 1
ATOM 804 O O . LEU A 1 95 ? -11.152 0.278 9.585 1.00 94.06 95 LEU A O 1
ATOM 808 N N . VAL A 1 96 ? -13.310 0.040 10.175 1.00 93.94 96 VAL A N 1
ATOM 809 C CA . VAL A 1 96 ? -13.481 1.241 10.992 1.00 93.94 96 VAL A CA 1
ATOM 810 C C . VAL A 1 96 ? -14.061 0.794 12.334 1.00 93.94 96 VAL A C 1
ATOM 812 O O . VAL A 1 96 ? -14.858 -0.150 12.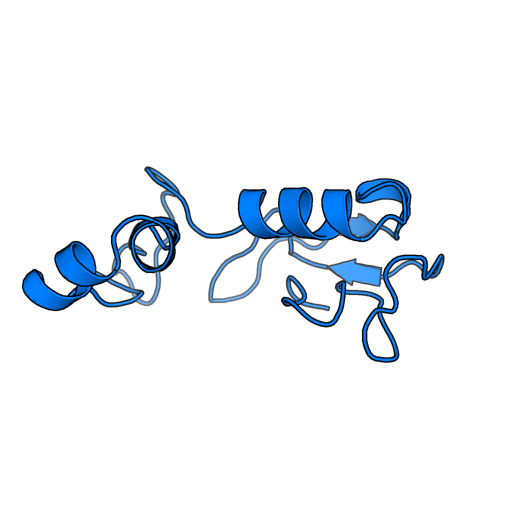357 1.00 93.94 96 VAL A O 1
ATOM 815 N N . GLY A 1 97 ? -13.620 1.427 13.421 1.00 85.62 97 GLY A N 1
ATOM 816 C CA . GLY A 1 97 ? -14.123 1.193 14.777 1.00 85.62 97 GLY A CA 1
ATOM 817 C C . GLY A 1 97 ? -15.551 1.670 15.016 1.00 85.62 97 GLY A C 1
ATOM 818 O O . GLY A 1 97 ? -16.102 2.449 14.198 1.00 85.62 97 GLY A O 1
#

Foldseek 3Di:
DECDDLQDGPPDPGGPQLQFADWDFYQLQVHAPVDHHTDIDGNVVQPSDNVSSVVSSLVSPQAPPSVYADPNFDADHCCCCVVPVVVCVVVVDDRTD

Radius of gyration: 14.54 Å; Cα contacts (8 Å, |Δi|>4): 162; chains: 1; bounding box: 31×29×34 Å

Secondary structure (DSSP, 8-state):
--S-BTTB-TT-SSTT-TT----EEE-GGG--TT----EEE-GGGGTT-HHHHHHHHHHTS--TT---EETTEEBP-TTHHHH-HHHHHHTT--SB-

Solvent-accessible surface area (backbone atoms only — not comparable to full-atom values): 5522 Å² total; per-residue (Å²): 72,57,60,50,57,101,51,27,50,51,57,35,90,49,81,72,30,38,60,40,75,55,74,31,54,24,14,34,92,40,64,44,89,90,65,38,66,63,47,81,46,37,21,74,81,31,73,37,34,65,69,45,36,54,53,54,50,58,72,46,47,53,36,80,87,58,86,47,59,55,94,92,27,46,50,36,44,54,55,40,66,73,79,37,44,69,61,32,60,76,69,66,63,54,76,47,103

pLDDT: mean 95.96, std 2.57, range [80.31, 98.62]

Sequence (97 aa):
GRCGWAHFPPNGVRDYDWANPNFIWTDIEDWRPNGGEKKRLNCRRWNCDSLTWFIYWMQNLPGANNGLTYRDRPLTNWWTFIGDFDGAMRKRLGLVG